Protein AF-A0A5S4YM05-F1 (afdb_monomer)

Secondary structure (DSSP, 8-state):
---HHHHHHHHHHHHHHHHHHHHHHTS---HHHHHHHHHHHHHHHHHHHHHHHHH-SS----

Structure (mmCIF, N/CA/C/O backbone):
data_AF-A0A5S4YM05-F1
#
_entry.id   AF-A0A5S4YM05-F1
#
loop_
_atom_site.group_PDB
_atom_site.id
_atom_site.type_symbol
_atom_site.label_atom_id
_atom_site.label_alt_id
_atom_site.label_comp_id
_atom_site.label_asym_id
_atom_site.label_entity_id
_atom_site.label_seq_id
_atom_site.pdbx_PDB_ins_code
_atom_site.Cartn_x
_atom_site.Cartn_y
_atom_site.Cartn_z
_atom_site.occupancy
_atom_site.B_iso_or_equiv
_atom_site.auth_seq_id
_atom_site.auth_comp_id
_atom_site.auth_asym_id
_at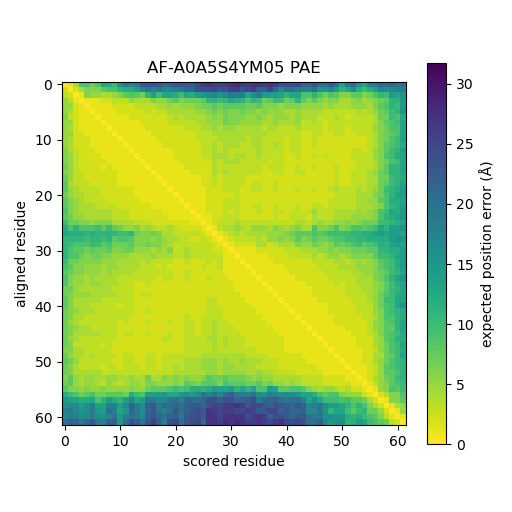om_site.auth_atom_id
_atom_site.pdbx_PDB_model_num
ATOM 1 N N . MET A 1 1 ? 22.398 8.558 -11.878 1.00 52.84 1 MET A N 1
ATOM 2 C CA . MET A 1 1 ? 21.235 7.776 -12.353 1.00 52.84 1 MET A CA 1
ATOM 3 C C . MET A 1 1 ? 21.113 6.581 -11.424 1.00 52.84 1 MET A C 1
ATOM 5 O O . MET A 1 1 ? 22.105 5.880 -11.293 1.00 52.84 1 MET A O 1
ATOM 9 N N . ALA A 1 2 ? 19.992 6.410 -10.715 1.00 69.56 2 ALA A N 1
ATOM 10 C CA . ALA A 1 2 ? 19.789 5.228 -9.867 1.00 69.56 2 ALA A CA 1
ATOM 11 C C . ALA A 1 2 ? 19.786 3.961 -10.738 1.00 69.56 2 ALA A C 1
ATOM 13 O O . ALA A 1 2 ? 19.230 3.995 -11.844 1.00 69.56 2 ALA A O 1
ATOM 14 N N . SER A 1 3 ? 20.427 2.892 -10.264 1.00 87.19 3 SER A N 1
ATOM 15 C CA . SER A 1 3 ? 20.511 1.618 -10.979 1.00 87.19 3 SER A CA 1
ATOM 16 C C . SER A 1 3 ? 19.119 1.000 -11.148 1.00 87.19 3 SER A C 1
ATOM 18 O O . SER A 1 3 ? 18.188 1.303 -10.399 1.00 87.19 3 SER A O 1
ATOM 20 N N . ILE A 1 4 ? 18.966 0.101 -12.123 1.00 83.81 4 ILE A N 1
ATOM 21 C CA . ILE A 1 4 ? 17.741 -0.698 -12.277 1.00 83.81 4 ILE A CA 1
ATOM 22 C C . ILE A 1 4 ? 17.466 -1.488 -10.988 1.00 83.81 4 ILE A C 1
ATOM 24 O O . ILE A 1 4 ? 16.322 -1.542 -10.544 1.00 83.81 4 ILE A O 1
ATOM 28 N N . ASP A 1 5 ? 18.505 -2.011 -10.332 1.00 87.38 5 ASP A N 1
ATOM 29 C CA . ASP A 1 5 ? 18.367 -2.724 -9.057 1.00 87.38 5 ASP A CA 1
ATOM 30 C C . ASP A 1 5 ? 17.842 -1.833 -7.926 1.00 87.38 5 ASP A C 1
ATOM 32 O O . ASP A 1 5 ? 17.009 -2.277 -7.134 1.00 87.38 5 ASP A O 1
ATOM 36 N N . ASP A 1 6 ? 18.262 -0.565 -7.878 1.00 88.31 6 ASP A N 1
ATOM 37 C CA . ASP A 1 6 ? 17.783 0.398 -6.880 1.00 88.31 6 ASP A CA 1
ATOM 38 C C . ASP A 1 6 ? 16.281 0.640 -7.051 1.00 88.31 6 ASP A C 1
ATOM 40 O O . ASP A 1 6 ? 15.518 0.577 -6.086 1.00 88.31 6 ASP A O 1
ATOM 44 N N . ARG A 1 7 ? 15.835 0.820 -8.302 1.00 87.00 7 ARG A N 1
ATOM 45 C CA . ARG A 1 7 ? 14.413 0.991 -8.634 1.00 87.00 7 ARG A CA 1
ATOM 46 C C . ARG A 1 7 ? 13.596 -0.251 -8.291 1.00 87.00 7 ARG A C 1
ATOM 48 O O . ARG A 1 7 ? 12.508 -0.145 -7.731 1.00 87.00 7 ARG A O 1
ATOM 55 N N . LEU A 1 8 ? 14.117 -1.444 -8.585 1.00 88.62 8 LEU A N 1
ATOM 56 C CA . LEU A 1 8 ? 13.461 -2.705 -8.231 1.00 88.62 8 LEU A CA 1
ATOM 57 C C . LEU A 1 8 ? 13.364 -2.893 -6.712 1.00 88.62 8 LEU A C 1
ATOM 59 O O . LEU A 1 8 ? 12.340 -3.370 -6.216 1.00 88.62 8 LEU A O 1
ATOM 63 N N . ASN A 1 9 ? 14.401 -2.513 -5.966 1.00 92.06 9 ASN A N 1
ATOM 64 C CA . ASN A 1 9 ? 14.379 -2.537 -4.506 1.00 92.06 9 ASN A CA 1
ATOM 65 C C . ASN A 1 9 ? 13.351 -1.556 -3.939 1.00 92.06 9 ASN A C 1
ATOM 67 O O . ASN A 1 9 ? 12.596 -1.931 -3.042 1.00 92.06 9 ASN A O 1
ATOM 71 N N . GLU A 1 10 ? 13.250 -0.354 -4.502 1.00 90.19 10 GLU A N 1
ATOM 72 C CA . GLU A 1 10 ? 12.249 0.638 -4.109 1.00 90.19 10 GLU A CA 1
ATOM 73 C C . GLU A 1 10 ? 10.818 0.146 -4.385 1.00 90.19 10 GLU A C 1
ATOM 75 O O . GLU A 1 10 ? 9.956 0.195 -3.506 1.00 90.19 10 GLU A O 1
ATOM 80 N N . ILE A 1 11 ? 10.572 -0.448 -5.556 1.00 91.19 11 ILE A N 1
ATOM 81 C CA . ILE A 1 11 ? 9.280 -1.063 -5.905 1.00 91.19 11 ILE A CA 1
ATOM 82 C C . ILE A 1 11 ? 8.914 -2.172 -4.912 1.00 91.19 11 ILE A C 1
ATOM 84 O O . ILE A 1 11 ? 7.780 -2.226 -4.425 1.00 91.19 11 ILE A O 1
ATOM 88 N N . ARG A 1 12 ? 9.862 -3.058 -4.574 1.00 91.31 12 ARG A N 1
ATOM 89 C CA . ARG A 1 12 ? 9.638 -4.113 -3.569 1.00 91.31 12 ARG A CA 1
ATOM 90 C C . ARG A 1 12 ? 9.325 -3.522 -2.199 1.00 91.31 12 ARG A C 1
ATOM 92 O O . ARG A 1 12 ? 8.427 -4.027 -1.527 1.00 91.31 12 ARG A O 1
ATOM 99 N N . TYR A 1 13 ? 10.046 -2.479 -1.799 1.00 93.81 13 TYR A N 1
ATOM 100 C CA . TYR A 1 13 ? 9.846 -1.796 -0.528 1.00 93.81 13 TYR A CA 1
ATOM 101 C C . TYR A 1 13 ? 8.434 -1.203 -0.432 1.00 93.81 13 TYR A C 1
ATOM 103 O O . TYR A 1 13 ? 7.678 -1.582 0.463 1.00 93.81 13 TYR A O 1
ATOM 111 N N . VAL A 1 14 ? 8.023 -0.387 -1.409 1.00 91.81 14 VAL A N 1
ATOM 112 C CA . VAL A 1 14 ? 6.693 0.245 -1.404 1.00 91.81 14 VAL A CA 1
ATOM 113 C C . VAL A 1 14 ? 5.573 -0.800 -1.464 1.00 91.81 14 VAL A C 1
ATOM 115 O O . VAL A 1 14 ? 4.583 -0.688 -0.742 1.00 91.81 14 VAL A O 1
ATOM 118 N N . ARG A 1 15 ? 5.735 -1.872 -2.252 1.00 92.88 15 ARG A N 1
ATOM 119 C CA . ARG A 1 15 ? 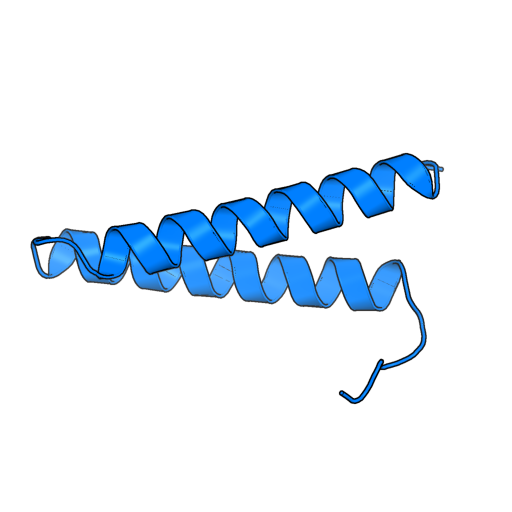4.774 -2.987 -2.288 1.00 92.88 15 ARG A CA 1
ATOM 120 C C . ARG A 1 15 ? 4.620 -3.664 -0.923 1.00 92.88 15 ARG A C 1
ATOM 122 O O . ARG A 1 15 ? 3.503 -3.982 -0.514 1.00 92.88 15 ARG A O 1
ATOM 129 N N . ASN A 1 16 ? 5.730 -3.907 -0.227 1.00 94.56 16 ASN A N 1
ATOM 130 C CA . ASN A 1 16 ? 5.710 -4.534 1.093 1.00 94.56 16 ASN A CA 1
ATOM 131 C C . ASN A 1 16 ? 5.039 -3.627 2.131 1.00 94.56 16 ASN A C 1
ATOM 133 O O . ASN A 1 16 ? 4.275 -4.120 2.962 1.00 94.56 16 ASN A O 1
ATOM 137 N N . ASP A 1 17 ? 5.271 -2.318 2.059 1.00 92.75 17 ASP A N 1
ATOM 138 C CA . ASP A 1 17 ? 4.610 -1.343 2.924 1.00 92.75 17 ASP A CA 1
ATOM 139 C C . ASP A 1 17 ? 3.097 -1.321 2.692 1.00 92.75 17 ASP A C 1
ATOM 141 O O . ASP A 1 17 ? 2.335 -1.437 3.651 1.00 92.75 17 ASP A O 1
ATOM 145 N N . ILE A 1 18 ? 2.645 -1.278 1.432 1.00 93.88 18 ILE A N 1
ATOM 146 C CA . ILE A 1 18 ? 1.219 -1.385 1.070 1.00 93.88 18 ILE A CA 1
ATOM 147 C C . ILE A 1 18 ? 0.604 -2.648 1.683 1.00 93.88 18 ILE A C 1
ATOM 149 O O . ILE A 1 18 ? -0.468 -2.592 2.289 1.00 93.88 18 ILE A O 1
ATOM 153 N N . TRP A 1 19 ? 1.285 -3.792 1.569 1.00 93.88 19 TRP A N 1
ATOM 154 C CA . TRP A 1 19 ? 0.810 -5.045 2.153 1.00 93.88 19 TRP A CA 1
ATOM 155 C C . TRP A 1 19 ? 0.720 -4.981 3.686 1.00 93.88 19 TRP A C 1
ATOM 157 O O . TRP A 1 19 ? -0.281 -5.412 4.261 1.00 93.88 19 TRP A O 1
ATOM 167 N N . ARG A 1 20 ? 1.716 -4.389 4.360 1.00 92.94 20 ARG A N 1
ATOM 168 C CA . ARG A 1 20 ? 1.704 -4.190 5.820 1.00 92.94 20 ARG A CA 1
ATOM 169 C C . ARG A 1 20 ? 0.559 -3.284 6.265 1.00 92.94 20 ARG A C 1
ATOM 171 O O . ARG A 1 20 ? -0.115 -3.615 7.237 1.00 92.94 20 ARG A O 1
ATOM 178 N N . TYR A 1 21 ? 0.315 -2.183 5.555 1.00 92.56 21 TYR A N 1
ATOM 179 C CA . TYR A 1 21 ? -0.799 -1.276 5.838 1.00 92.56 21 TYR A CA 1
ATOM 180 C C . TYR A 1 21 ? -2.151 -1.972 5.663 1.00 92.56 21 TYR A C 1
ATOM 182 O O . TYR A 1 21 ? -2.981 -1.909 6.567 1.00 92.56 21 TYR A O 1
ATOM 190 N N . ARG A 1 22 ? -2.343 -2.725 4.570 1.00 92.38 22 ARG A N 1
ATOM 191 C CA . ARG A 1 22 ? -3.556 -3.535 4.359 1.00 92.38 22 ARG A CA 1
ATOM 192 C C . ARG A 1 22 ? -3.768 -4.553 5.475 1.00 92.38 22 ARG A C 1
ATOM 194 O O . ARG A 1 22 ? -4.881 -4.686 5.969 1.00 92.38 22 ARG A O 1
AT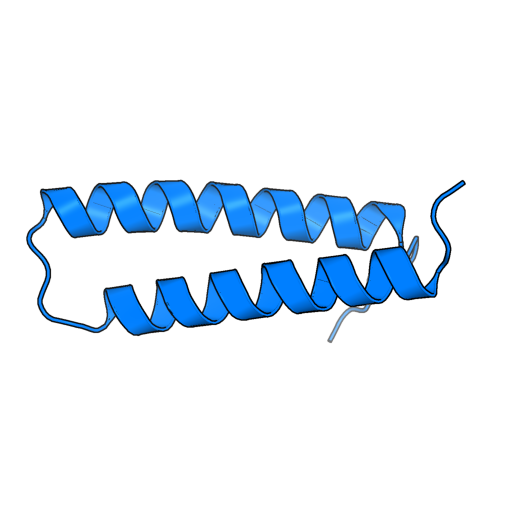OM 201 N N . ARG A 1 23 ? -2.706 -5.234 5.914 1.00 93.94 23 ARG A N 1
ATOM 202 C CA . ARG A 1 23 ? -2.782 -6.176 7.037 1.00 93.94 23 ARG A CA 1
ATOM 203 C C . ARG A 1 23 ? -3.133 -5.475 8.349 1.00 93.94 23 ARG A C 1
ATOM 205 O O . ARG A 1 23 ? -3.932 -5.994 9.116 1.00 93.94 23 ARG A O 1
ATOM 212 N N . ARG A 1 24 ? -2.571 -4.290 8.601 1.00 92.38 24 ARG A N 1
ATOM 213 C CA . ARG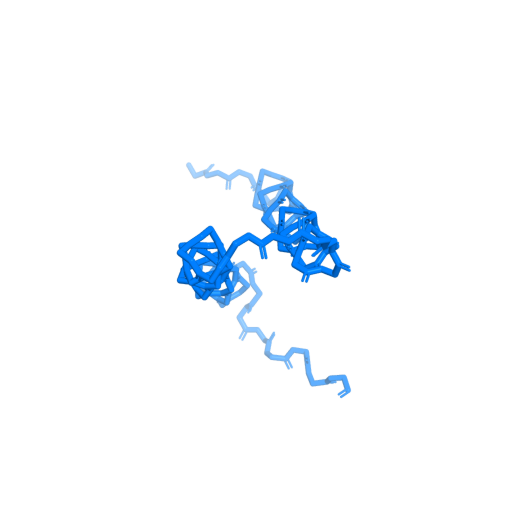 A 1 24 ? -2.871 -3.497 9.801 1.00 92.38 24 ARG A CA 1
ATOM 214 C C . ARG A 1 24 ? -4.325 -3.025 9.827 1.00 92.38 24 ARG A C 1
ATOM 216 O O . ARG A 1 24 ? -4.937 -3.047 10.884 1.00 92.38 24 ARG A O 1
ATOM 223 N N . LEU A 1 25 ? -4.895 -2.677 8.673 1.00 92.06 25 LEU A N 1
ATOM 224 C CA . LEU A 1 25 ? -6.308 -2.295 8.538 1.00 92.06 25 LEU A CA 1
ATOM 225 C C . LEU A 1 25 ? -7.301 -3.431 8.840 1.00 92.06 25 LEU A C 1
ATOM 227 O O . LEU A 1 25 ? -8.477 -3.157 9.089 1.00 92.06 25 LEU A O 1
ATOM 231 N N . GLN A 1 26 ? -6.845 -4.688 8.819 1.00 92.38 26 GLN A N 1
ATOM 232 C CA . GLN A 1 26 ? -7.643 -5.855 9.215 1.00 92.38 26 GLN A CA 1
ATOM 233 C C . GLN A 1 26 ? -7.680 -6.065 10.736 1.00 92.38 26 GLN A C 1
ATOM 235 O O . GLN A 1 26 ? -8.448 -6.895 11.209 1.00 92.38 26 GLN A O 1
ATOM 240 N N . SER A 1 27 ? -6.845 -5.360 11.503 1.00 91.69 27 SER A N 1
ATOM 241 C CA . SER A 1 27 ? -6.863 -5.405 12.968 1.00 91.69 27 SER A CA 1
ATOM 242 C C . SER A 1 27 ? -7.942 -4.487 13.549 1.00 91.69 27 SER A C 1
ATOM 244 O O . SER A 1 27 ? -8.477 -3.615 12.858 1.00 91.69 27 SER A O 1
ATOM 246 N N . GLU A 1 28 ? -8.236 -4.665 14.837 1.00 89.50 28 GLU A N 1
ATOM 247 C CA . GLU A 1 28 ? -9.049 -3.713 15.593 1.00 89.50 28 GLU A CA 1
ATOM 248 C C . GLU A 1 28 ? -8.296 -2.382 15.702 1.00 89.50 28 GLU A C 1
ATOM 250 O O . GLU A 1 28 ? -7.176 -2.313 16.208 1.00 89.50 28 GLU A O 1
ATOM 255 N N . LEU A 1 29 ? -8.901 -1.334 15.153 1.00 92.00 29 LEU A N 1
ATOM 256 C CA . LEU A 1 29 ? -8.383 0.028 15.101 1.00 92.00 29 LEU A CA 1
ATOM 257 C C . LEU A 1 29 ? -9.540 0.964 15.417 1.00 92.00 29 LEU A C 1
ATOM 259 O O . LEU A 1 29 ? -10.677 0.681 15.028 1.00 92.00 29 LEU A O 1
ATOM 263 N N . SER A 1 30 ? -9.251 2.095 16.052 1.00 91.69 30 SER A N 1
ATOM 264 C CA . SER A 1 30 ? -10.235 3.173 16.131 1.00 91.69 30 SER A CA 1
ATOM 265 C C . SER A 1 30 ? -10.519 3.755 14.742 1.00 91.69 30 SER A C 1
ATOM 267 O O . SER A 1 30 ? -9.680 3.688 13.838 1.00 91.69 30 SER A O 1
ATOM 269 N N . ASP A 1 31 ? -11.684 4.380 14.570 1.00 91.06 31 ASP A N 1
ATOM 270 C CA . ASP A 1 31 ? -12.073 4.995 13.294 1.00 91.06 31 ASP A CA 1
ATOM 271 C C . ASP A 1 31 ? -11.071 6.062 12.828 1.00 91.06 31 ASP A C 1
ATOM 273 O O . ASP A 1 31 ? -10.773 6.175 11.637 1.00 91.06 31 ASP A O 1
ATOM 277 N N . LEU A 1 32 ? -10.490 6.811 13.772 1.00 93.81 32 LEU A N 1
ATOM 278 C CA . LEU A 1 32 ? -9.466 7.811 13.480 1.00 93.81 32 LEU A CA 1
ATOM 279 C C . LEU A 1 32 ? -8.177 7.162 12.959 1.00 93.81 32 LEU A C 1
ATOM 281 O O . LEU A 1 32 ? -7.631 7.595 11.945 1.00 93.81 32 LEU A O 1
ATOM 285 N N . GLU A 1 33 ? -7.694 6.114 13.628 1.00 92.62 33 GLU A N 1
ATOM 286 C CA . GLU A 1 33 ? -6.495 5.387 13.196 1.00 92.62 33 GLU A CA 1
ATOM 287 C C . GLU A 1 33 ? -6.706 4.717 11.842 1.00 92.62 33 GLU A C 1
ATOM 289 O O . GLU A 1 33 ? -5.820 4.768 10.988 1.00 92.62 33 GLU A O 1
ATOM 294 N N . ARG A 1 34 ? -7.887 4.124 11.626 1.00 94.06 34 ARG A N 1
ATOM 295 C CA . ARG A 1 34 ? -8.272 3.525 10.347 1.00 94.06 34 ARG A CA 1
ATOM 296 C C . ARG A 1 34 ? -8.201 4.557 9.227 1.00 94.06 34 ARG A C 1
ATOM 298 O O . ARG A 1 34 ? -7.504 4.314 8.245 1.00 94.06 34 ARG A O 1
ATOM 305 N N . LYS A 1 35 ? -8.824 5.725 9.407 1.00 94.81 35 LYS A N 1
ATOM 306 C CA . LYS A 1 35 ? -8.820 6.797 8.404 1.00 94.81 35 LYS A CA 1
ATOM 307 C C . LYS A 1 35 ? -7.404 7.275 8.067 1.00 94.81 35 LYS A C 1
ATOM 309 O O . LYS A 1 35 ? -7.049 7.372 6.897 1.00 94.81 35 LYS A O 1
ATOM 314 N N . ILE A 1 36 ? -6.563 7.496 9.081 1.00 93.94 36 ILE A N 1
ATOM 315 C CA . ILE A 1 36 ? -5.160 7.902 8.877 1.00 93.94 36 ILE A CA 1
ATOM 316 C C . ILE A 1 36 ? -4.382 6.830 8.098 1.00 93.94 36 ILE A C 1
ATOM 318 O O . ILE A 1 36 ? -3.553 7.148 7.242 1.00 93.94 36 ILE A O 1
ATOM 322 N N . LEU A 1 3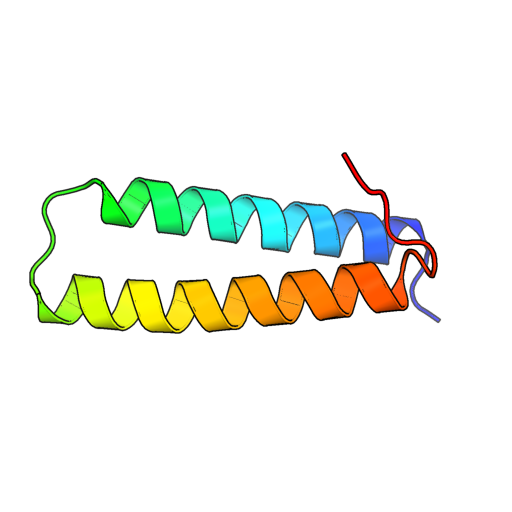7 ? -4.612 5.548 8.397 1.00 93.19 37 LEU A N 1
ATOM 323 C CA . LEU A 1 37 ? -3.947 4.444 7.706 1.00 93.19 37 LEU A CA 1
ATOM 324 C C . LEU A 1 37 ? -4.443 4.276 6.266 1.00 93.19 37 LEU A C 1
ATOM 326 O O . LEU A 1 37 ? -3.634 3.956 5.398 1.00 93.19 37 LEU A O 1
ATOM 330 N N . GLU A 1 38 ? -5.726 4.509 6.001 1.00 94.12 38 GLU A N 1
ATOM 331 C CA . GLU A 1 38 ? -6.309 4.486 4.655 1.00 94.12 38 GLU A CA 1
ATOM 332 C C . GLU A 1 38 ? -5.773 5.624 3.780 1.00 94.12 38 GLU A C 1
ATOM 334 O O . GLU A 1 38 ? -5.331 5.371 2.659 1.00 94.12 38 GLU A O 1
ATOM 339 N N . GLU A 1 39 ? -5.712 6.852 4.302 1.00 94.94 39 GLU A N 1
ATOM 340 C CA . GLU A 1 39 ? -5.112 7.996 3.600 1.00 94.94 39 GLU A CA 1
ATOM 341 C C . GLU A 1 39 ? -3.644 7.714 3.246 1.00 94.94 39 GLU A C 1
ATOM 343 O O . GLU A 1 39 ? -3.235 7.833 2.088 1.00 94.94 39 GLU A O 1
ATOM 348 N N . ARG A 1 40 ? -2.861 7.210 4.210 1.00 92.56 40 ARG A N 1
ATOM 349 C CA . ARG A 1 40 ? -1.471 6.796 3.961 1.00 92.56 40 ARG A CA 1
ATOM 350 C C . ARG A 1 40 ? -1.371 5.657 2.951 1.00 92.56 40 ARG A C 1
ATOM 352 O O . ARG A 1 40 ? -0.440 5.635 2.148 1.00 92.56 40 ARG A O 1
ATOM 359 N N . LEU A 1 41 ? -2.291 4.695 2.981 1.00 94.56 41 LEU A N 1
ATOM 360 C CA . LEU A 1 41 ? -2.305 3.589 2.026 1.00 94.56 41 LEU A CA 1
ATOM 361 C C . LEU A 1 41 ? -2.509 4.106 0.595 1.00 94.56 41 LEU A C 1
ATOM 363 O O . LEU A 1 41 ? -1.798 3.660 -0.305 1.00 94.56 41 LEU A O 1
ATOM 367 N N . LEU A 1 42 ? -3.413 5.069 0.394 1.00 94.38 42 LEU A N 1
ATOM 368 C CA . LEU A 1 42 ? -3.658 5.700 -0.907 1.00 94.38 42 LEU A CA 1
ATOM 369 C C . LEU A 1 42 ? -2.433 6.463 -1.424 1.00 94.38 42 LEU A C 1
ATOM 371 O O . LEU A 1 42 ? -2.059 6.322 -2.593 1.00 94.38 42 LEU A O 1
ATOM 375 N N . GLU A 1 43 ? -1.756 7.219 -0.559 1.00 93.44 43 GLU A N 1
ATOM 376 C CA . GLU A 1 43 ? -0.505 7.898 -0.917 1.00 93.44 43 GLU A CA 1
ATOM 377 C C . GLU A 1 43 ? 0.568 6.907 -1.385 1.00 93.44 43 GLU A C 1
ATOM 379 O O . GLU A 1 43 ? 1.244 7.135 -2.393 1.00 93.44 43 GLU A O 1
ATOM 384 N N . ARG A 1 44 ? 0.711 5.774 -0.682 1.00 91.75 44 ARG A N 1
ATOM 385 C CA . ARG A 1 44 ? 1.679 4.729 -1.047 1.00 91.75 44 ARG A CA 1
ATOM 386 C C . ARG A 1 44 ? 1.298 3.992 -2.320 1.00 91.75 44 ARG A C 1
ATOM 388 O O . ARG A 1 44 ? 2.186 3.732 -3.127 1.00 91.75 44 ARG A O 1
ATOM 395 N N . GLN A 1 45 ? 0.013 3.720 -2.539 1.00 92.75 45 GLN A N 1
ATOM 396 C CA . GLN A 1 45 ? -0.505 3.166 -3.795 1.00 92.75 45 GLN A CA 1
ATOM 397 C C . GLN A 1 45 ? -0.148 4.089 -4.974 1.00 92.75 45 GLN A C 1
ATOM 399 O O . GLN A 1 45 ? 0.422 3.640 -5.963 1.00 92.75 45 GLN A O 1
ATOM 404 N N . SER A 1 46 ? -0.351 5.398 -4.809 1.00 92.19 46 SER A N 1
ATOM 405 C CA . SER A 1 46 ? -0.040 6.403 -5.834 1.00 92.19 46 SER A CA 1
ATOM 406 C C . SER A 1 46 ? 1.469 6.530 -6.093 1.00 92.19 46 SER A C 1
ATOM 408 O O . SER A 1 46 ? 1.917 6.701 -7.226 1.00 92.19 46 SER A O 1
ATOM 410 N N . ALA A 1 47 ? 2.295 6.453 -5.043 1.00 89.75 47 ALA A N 1
ATOM 411 C CA . ALA A 1 47 ? 3.751 6.416 -5.183 1.00 89.75 47 ALA A CA 1
ATOM 412 C C . ALA A 1 47 ? 4.221 5.155 -5.925 1.00 89.75 47 ALA A C 1
ATOM 414 O O . ALA A 1 47 ? 5.084 5.244 -6.795 1.00 89.75 47 ALA A O 1
ATOM 415 N N . PHE A 1 48 ? 3.617 4.004 -5.624 1.00 90.50 48 PHE A N 1
ATOM 416 C CA . PHE A 1 48 ? 3.899 2.740 -6.296 1.00 90.50 48 PHE A CA 1
ATOM 417 C C . PHE A 1 48 ? 3.580 2.798 -7.792 1.00 90.50 48 PHE A C 1
ATOM 419 O O . PHE A 1 48 ? 4.413 2.409 -8.604 1.00 90.50 48 PHE A O 1
ATOM 426 N N . GLU A 1 49 ? 2.422 3.340 -8.168 1.00 89.44 49 GLU A N 1
ATOM 427 C CA . GLU A 1 49 ? 2.038 3.510 -9.574 1.00 89.44 49 GLU A CA 1
ATOM 428 C C . GLU A 1 49 ? 3.018 4.409 -10.334 1.00 89.44 49 GLU A C 1
ATOM 430 O O . GLU A 1 49 ? 3.443 4.065 -11.436 1.00 89.44 49 GLU A O 1
ATOM 435 N N . ARG A 1 50 ? 3.465 5.515 -9.724 1.00 89.31 50 ARG A N 1
ATOM 436 C CA . ARG A 1 50 ? 4.499 6.385 -10.312 1.00 89.31 50 ARG A CA 1
ATOM 437 C C . ARG A 1 50 ? 5.846 5.672 -10.461 1.00 89.31 50 ARG A C 1
ATOM 439 O O . ARG A 1 50 ? 6.506 5.820 -11.490 1.00 89.31 50 ARG A O 1
ATOM 446 N N . LEU A 1 51 ? 6.259 4.884 -9.468 1.00 88.25 51 LEU A N 1
ATOM 447 C CA . LEU A 1 51 ? 7.491 4.087 -9.534 1.00 88.25 51 LEU A CA 1
ATOM 448 C C . LEU A 1 51 ? 7.425 3.020 -10.628 1.00 88.25 51 LEU A C 1
ATOM 450 O O . LEU A 1 51 ? 8.400 2.821 -11.353 1.00 88.25 51 LEU A O 1
ATOM 454 N N . LEU A 1 52 ? 6.272 2.370 -10.786 1.00 86.88 52 LEU A N 1
ATOM 455 C CA . LEU A 1 52 ? 6.049 1.423 -11.870 1.00 86.88 52 LEU A CA 1
ATOM 456 C C . LEU A 1 52 ? 6.088 2.120 -13.226 1.00 86.88 52 LEU A C 1
ATOM 458 O O . LEU A 1 52 ? 6.867 1.699 -14.069 1.00 86.88 52 LEU A O 1
ATOM 462 N N . ALA A 1 53 ? 5.345 3.212 -13.414 1.00 86.00 53 ALA A N 1
ATOM 463 C CA . ALA A 1 53 ? 5.313 3.943 -14.682 1.00 86.00 53 ALA A CA 1
ATOM 464 C C . ALA A 1 53 ? 6.695 4.479 -15.102 1.00 86.00 53 ALA A C 1
ATOM 466 O O . ALA A 1 53 ? 7.023 4.515 -16.285 1.00 86.00 53 ALA A O 1
ATOM 467 N N . THR A 1 54 ? 7.528 4.882 -14.137 1.00 86.00 54 THR A N 1
ATOM 468 C CA . THR A 1 54 ? 8.889 5.377 -14.406 1.00 86.00 54 THR A CA 1
ATOM 469 C C . THR A 1 54 ? 9.918 4.270 -14.628 1.00 86.00 54 THR A C 1
ATOM 471 O O . THR A 1 54 ? 10.933 4.518 -15.282 1.00 86.00 54 THR A O 1
ATOM 474 N N . THR A 1 55 ? 9.708 3.075 -14.068 1.00 84.94 55 THR A N 1
ATOM 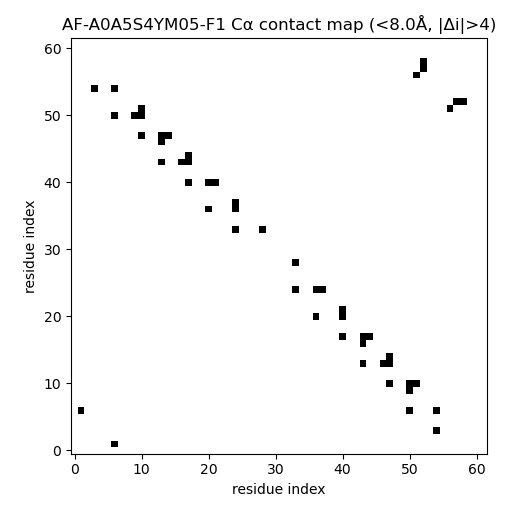475 C CA . THR A 1 55 ? 10.655 1.945 -14.154 1.00 84.94 55 THR A CA 1
ATOM 476 C C . THR A 1 55 ? 10.311 0.989 -15.288 1.00 84.94 55 THR A C 1
ATOM 478 O O . THR A 1 55 ? 11.206 0.491 -15.966 1.00 84.94 55 THR A O 1
ATOM 481 N N . PHE A 1 56 ? 9.023 0.767 -15.520 1.00 80.12 56 PHE A N 1
ATOM 482 C CA . PHE A 1 56 ? 8.488 -0.095 -16.557 1.00 80.12 56 PHE A CA 1
ATOM 483 C C . PHE A 1 56 ? 7.577 0.746 -17.459 1.00 80.12 56 PHE A C 1
ATOM 485 O O . PHE A 1 56 ? 6.415 0.966 -17.122 1.00 80.12 56 PHE A O 1
ATOM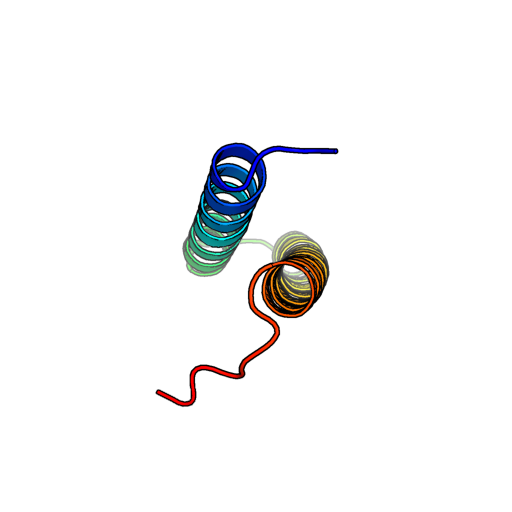 492 N N . PRO A 1 57 ? 8.060 1.200 -18.629 1.00 69.06 57 PRO A N 1
ATOM 493 C CA . PRO A 1 57 ? 7.253 1.983 -19.568 1.00 69.06 57 PRO A CA 1
ATOM 494 C C . PRO A 1 57 ? 6.148 1.160 -20.260 1.00 69.06 57 PRO A C 1
ATOM 496 O O . PRO A 1 57 ? 5.502 1.648 -21.183 1.00 69.06 57 PRO A O 1
ATOM 499 N N . PHE A 1 58 ? 5.919 -0.083 -19.824 1.00 65.00 58 PHE A N 1
ATOM 500 C CA . PHE A 1 58 ? 4.893 -0.974 -20.344 1.00 65.00 58 PHE A CA 1
ATOM 501 C C . PHE A 1 58 ? 3.949 -1.370 -19.213 1.00 65.00 58 PHE A C 1
ATOM 503 O O . PHE A 1 58 ? 4.373 -1.845 -18.157 1.00 65.00 58 PHE A O 1
ATOM 510 N N . THR A 1 59 ? 2.655 -1.194 -19.447 1.00 59.88 59 THR A N 1
ATOM 511 C CA . THR A 1 59 ? 1.593 -1.695 -18.582 1.00 59.88 59 THR A CA 1
ATOM 512 C C . THR A 1 59 ? 1.552 -3.217 -18.678 1.00 59.88 59 THR A C 1
ATOM 514 O O . THR A 1 59 ? 1.049 -3.776 -19.650 1.00 59.88 59 THR A O 1
ATOM 517 N N . LEU A 1 60 ? 2.068 -3.905 -17.656 1.00 55.94 60 LEU A N 1
ATOM 518 C CA . LEU A 1 60 ? 1.767 -5.321 -17.450 1.00 55.94 60 LEU A CA 1
ATOM 519 C C . LEU A 1 60 ? 0.286 -5.426 -17.080 1.00 55.94 60 LEU A C 1
ATOM 521 O O . LEU A 1 60 ? -0.100 -5.230 -15.930 1.00 55.94 60 LEU A O 1
ATOM 525 N N . THR A 1 61 ? -0.544 -5.662 -18.089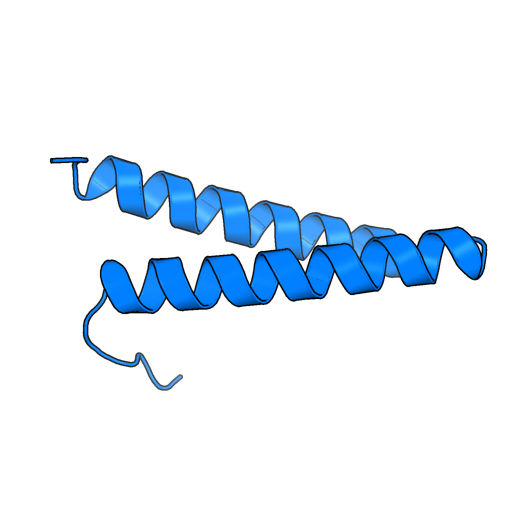 1.00 49.16 61 THR A N 1
ATOM 526 C CA . THR A 1 61 ? -1.928 -6.088 -17.900 1.00 49.16 61 THR A CA 1
ATOM 527 C C . THR A 1 61 ? -1.868 -7.556 -17.477 1.00 49.16 61 THR A C 1
ATOM 529 O O . THR A 1 61 ? -1.396 -8.394 -18.243 1.00 49.16 61 THR A O 1
ATOM 532 N N . LEU A 1 62 ? -2.230 -7.826 -16.221 1.00 42.56 62 LEU A N 1
ATOM 533 C CA . LEU A 1 62 ? -2.398 -9.167 -15.651 1.00 42.56 62 LEU A CA 1
ATOM 534 C C . LEU A 1 62 ? -3.857 -9.598 -15.777 1.00 42.56 62 LEU A C 1
ATOM 536 O O . LEU A 1 62 ? -4.728 -8.733 -15.526 1.00 42.56 62 LEU A O 1
#

Radius of gyration: 13.88 Å; Cα contacts (8 Å, |Δi|>4): 26; chains: 1; bounding box: 33×17×36 Å

Solvent-accessible surface area (backbone atoms only — not comparable to full-atom values): 3706 Å² total; per-residue (Å²): 132,83,50,72,65,55,53,52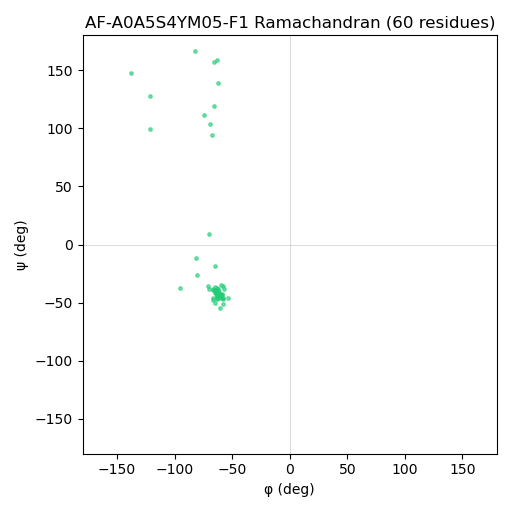,50,51,52,53,48,49,52,50,49,47,51,51,48,58,56,56,68,72,46,96,64,56,72,68,58,43,51,57,50,50,54,52,41,52,54,48,51,54,51,45,52,52,52,43,54,74,73,41,90,60,85,83,82,127

Nearest PDB structures (foldseek):
  7s5c-assembly1_F  TM=9.141E-01  e=2.852E+00  Myxococcus xanthus
  7s5c-assembly1_D  TM=8.743E-01  e=2.519E+00  Myxococcus xanthus
  7s5c-assembly1_J  TM=9.129E-01  e=3.658E+00  Myxococcus xanthus
  7s5k-assembly1_E  TM=9.146E-01  e=4.408E+00  Myxococcus xanthus
  7s5c-assembly1_I  TM=8.740E-01  e=6.813E+00  Myxococcus xanthus

Organism: NCBI:txid2605638

Sequence (62 aa):
MASIDDRLNEIRYVRNDIWRYRRRLQSELSDLERKILEERLLERQSAFERLLATTFPFTLTL

Mean predicted aligned error: 5.61 Å

Foldseek 3Di:
DDDLVNLVVVLVVLVVVLVVLVVVLPDDDPPVRNVVSVVVSVVSVVVNVVSCCVSPVDDPDD

pLDDT: mean 86.83, std 11.93, range [42.56, 94.94]